Protein AF-E6Q2N5-F1 (afdb_monomer_lite)

Radius of gyration: 31.54 Å; chains: 1; bounding box: 56×26×91 Å

Secondary structure (DSSP, 8-state):
-PPPHHHHHHHHHTS---SHHHHHHHHHHHHHHHTT---HHHHHHHHHHHHHHHHHHHHHHHHHHHHHHHHHHHHHHHHHHHHHHHHHHHHHHHHHHHHHHHHHHHH-

Structure (mmCIF, N/CA/C/O backbone):
data_AF-E6Q2N5-F1
#
_entry.id   AF-E6Q2N5-F1
#
loop_
_atom_site.group_PDB
_atom_site.id
_atom_site.type_symbol
_atom_site.label_atom_id
_atom_site.label_alt_id
_atom_site.label_comp_id
_atom_site.label_asym_id
_atom_site.label_entity_id
_atom_site.label_seq_id
_atom_site.pdbx_PDB_ins_code
_atom_site.Cartn_x
_atom_site.Cartn_y
_atom_site.Cartn_z
_atom_site.occupancy
_atom_site.B_iso_or_equiv
_atom_sit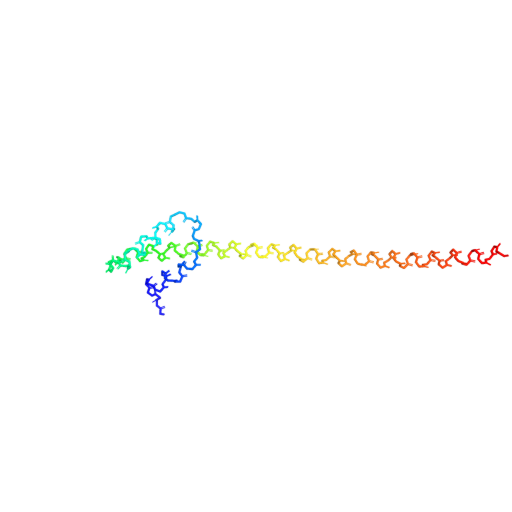e.auth_seq_id
_atom_site.auth_comp_id
_atom_site.auth_asym_id
_atom_site.auth_atom_id
_atom_site.pdbx_PDB_model_num
ATOM 1 N N . MET A 1 1 ? -18.320 15.863 19.012 1.00 45.81 1 MET A N 1
ATOM 2 C CA . MET A 1 1 ? -19.312 14.824 19.345 1.00 45.81 1 MET A CA 1
ATOM 3 C C . MET A 1 1 ? -18.522 13.551 19.591 1.00 45.81 1 MET A C 1
ATOM 5 O O . MET A 1 1 ? -17.875 13.076 18.667 1.00 45.81 1 MET A O 1
ATOM 9 N N . GLU A 1 2 ? -18.410 13.115 20.842 1.00 64.69 2 GLU A N 1
ATOM 10 C CA . GLU A 1 2 ? -17.659 11.904 21.191 1.00 64.69 2 GLU A CA 1
ATOM 11 C C . GLU A 1 2 ? -18.471 10.699 20.690 1.00 64.69 2 GLU A C 1
ATOM 13 O O . GLU A 1 2 ? -19.633 10.559 21.060 1.00 64.69 2 GLU A O 1
ATOM 18 N N . ALA A 1 3 ? -17.929 9.905 19.758 1.00 77.19 3 ALA A N 1
ATOM 19 C CA . ALA A 1 3 ? -18.638 8.733 19.230 1.00 77.19 3 ALA A CA 1
ATOM 20 C C . ALA A 1 3 ? -18.885 7.749 20.374 1.00 77.19 3 ALA A C 1
ATOM 22 O O . ALA A 1 3 ? -17.930 7.465 21.094 1.00 77.19 3 ALA A O 1
ATOM 23 N N . ASP A 1 4 ? -20.107 7.250 20.560 1.00 89.25 4 ASP A N 1
ATOM 24 C CA . ASP A 1 4 ? -20.411 6.288 21.625 1.00 89.25 4 ASP A CA 1
ATOM 25 C C . ASP A 1 4 ? -19.721 4.926 21.394 1.00 89.25 4 ASP A C 1
ATOM 27 O O . ASP A 1 4 ? -19.214 4.625 20.308 1.00 89.25 4 ASP A O 1
ATOM 31 N N . LEU A 1 5 ? -19.651 4.104 22.446 1.00 92.19 5 LEU A N 1
ATOM 32 C CA . LEU A 1 5 ? -18.956 2.813 22.407 1.00 92.19 5 LEU A CA 1
ATOM 33 C C . LEU A 1 5 ? -19.525 1.864 21.338 1.00 92.19 5 LEU A C 1
ATOM 35 O O . LEU A 1 5 ? -18.762 1.138 20.703 1.00 92.19 5 LEU A O 1
ATOM 39 N N . ARG A 1 6 ? -20.846 1.880 21.125 1.00 93.69 6 ARG A N 1
ATOM 40 C CA . ARG A 1 6 ? -21.525 1.023 20.144 1.00 93.69 6 ARG A CA 1
ATOM 41 C C . ARG A 1 6 ? -21.133 1.408 18.720 1.00 93.69 6 ARG A C 1
ATOM 43 O O . ARG A 1 6 ? -20.724 0.548 17.952 1.00 93.69 6 ARG A O 1
ATOM 50 N N . THR A 1 7 ? -21.140 2.702 18.419 1.00 93.94 7 THR A N 1
ATOM 51 C CA . THR A 1 7 ? -20.694 3.255 17.138 1.00 93.94 7 THR A CA 1
ATOM 52 C C . THR A 1 7 ? -19.236 2.890 16.866 1.00 93.94 7 THR A C 1
ATOM 54 O O . THR A 1 7 ? -18.889 2.502 15.753 1.00 93.94 7 THR A O 1
ATOM 57 N N . LEU A 1 8 ? -18.361 2.996 17.872 1.00 93.31 8 LEU A N 1
ATOM 58 C CA . LEU A 1 8 ? -16.961 2.594 17.723 1.00 93.31 8 LEU A CA 1
ATOM 59 C C . LEU A 1 8 ? -16.815 1.097 17.450 1.00 93.31 8 LEU A C 1
ATOM 61 O O . LEU A 1 8 ? -16.032 0.724 16.581 1.00 93.31 8 LEU A O 1
ATOM 65 N N . TYR A 1 9 ? -17.565 0.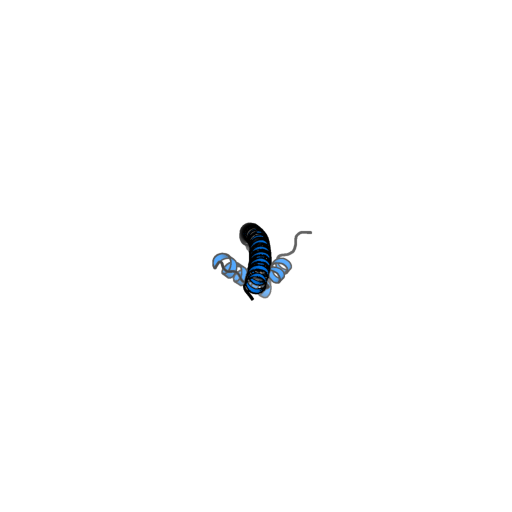263 18.169 1.00 95.56 9 TYR A N 1
ATOM 66 C CA . TYR A 1 9 ? -17.563 -1.183 17.984 1.00 95.56 9 TYR A CA 1
ATOM 67 C C . TYR A 1 9 ? -18.026 -1.572 16.575 1.00 95.56 9 TYR A C 1
ATOM 69 O O . TYR A 1 9 ? -17.294 -2.261 15.876 1.00 95.56 9 TYR A O 1
ATOM 77 N N . GLU A 1 10 ? -19.166 -1.054 16.113 1.00 95.19 10 GLU A N 1
ATOM 78 C CA . GLU A 1 10 ? -19.714 -1.334 14.776 1.00 95.19 10 GLU A CA 1
ATOM 79 C C . GLU A 1 10 ? -18.763 -0.903 13.651 1.00 95.19 10 GLU A C 1
ATOM 81 O O . GLU A 1 10 ? -18.636 -1.577 12.631 1.00 95.19 10 GLU A O 1
ATOM 86 N N . ARG A 1 11 ? -18.052 0.218 13.825 1.00 95.00 11 ARG A N 1
ATOM 87 C CA . ARG A 1 11 ? -17.038 0.660 12.855 1.00 95.00 11 ARG A CA 1
ATOM 88 C C . ARG A 1 11 ? -15.785 -0.205 12.893 1.00 95.00 11 ARG A C 1
ATOM 90 O O . ARG A 1 11 ? -15.180 -0.425 11.849 1.00 95.00 11 ARG A O 1
ATOM 97 N N . ALA A 1 12 ? -15.390 -0.658 14.076 1.00 93.75 12 ALA A N 1
ATOM 98 C CA . ALA A 1 12 ? -14.237 -1.521 14.278 1.00 93.75 12 ALA A CA 1
ATOM 99 C C . ALA A 1 12 ? -14.473 -2.962 13.793 1.00 93.75 12 ALA A C 1
ATOM 101 O O . ALA A 1 12 ? -13.516 -3.601 13.369 1.00 93.75 12 ALA A O 1
ATOM 102 N N . ASP A 1 13 ? -15.720 -3.440 13.799 1.00 92.38 13 ASP A N 1
ATOM 103 C CA . ASP A 1 13 ? -16.113 -4.796 13.379 1.00 92.38 13 ASP A CA 1
ATOM 104 C C . ASP A 1 13 ? -15.792 -5.080 11.899 1.00 92.38 13 ASP A C 1
ATOM 106 O O . ASP A 1 13 ? -15.474 -6.200 11.507 1.00 92.38 13 ASP A O 1
ATOM 110 N N . GLY A 1 14 ? -15.751 -4.033 11.067 1.00 91.12 14 GLY A N 1
ATOM 111 C CA . GLY A 1 14 ? -15.308 -4.135 9.674 1.00 91.12 14 GLY A CA 1
ATOM 112 C C . GLY A 1 14 ? -13.806 -4.407 9.487 1.00 91.12 14 GLY A C 1
ATOM 113 O O . GLY A 1 14 ? -13.364 -4.577 8.350 1.00 91.12 14 GLY A O 1
ATOM 114 N N . PHE A 1 15 ? -13.004 -4.426 10.557 1.00 91.19 15 PHE A N 1
ATOM 115 C CA . PHE A 1 15 ? -11.554 -4.606 10.489 1.00 91.19 15 PHE A CA 1
ATOM 116 C C . PHE A 1 15 ? -11.114 -5.972 11.020 1.00 91.19 15 PHE A C 1
ATOM 118 O O . PHE A 1 15 ? -11.517 -6.423 12.088 1.00 91.19 15 PHE A O 1
ATOM 125 N N . HIS A 1 16 ? -10.174 -6.602 10.313 1.00 91.00 16 HIS A N 1
ATOM 126 C CA . HIS A 1 16 ? -9.490 -7.783 10.826 1.00 91.00 16 HIS A CA 1
ATOM 127 C C . HIS A 1 16 ? -8.372 -7.383 11.803 1.00 91.00 16 HIS A C 1
ATOM 129 O O . HIS A 1 16 ? -7.354 -6.815 11.401 1.00 91.00 16 HIS A O 1
ATOM 135 N N . PHE A 1 17 ? -8.545 -7.705 13.087 1.00 93.19 17 PHE A N 1
ATOM 136 C CA . PHE A 1 17 ? -7.538 -7.465 14.121 1.00 93.19 17 PHE A CA 1
ATOM 137 C C . PHE A 1 17 ? -6.438 -8.534 14.119 1.00 93.19 17 PHE A C 1
ATOM 139 O O . PHE A 1 17 ? -6.625 -9.656 14.607 1.00 93.19 17 PHE A O 1
ATOM 146 N N . SER A 1 18 ? -5.255 -8.168 13.623 1.00 91.00 18 SER A N 1
ATOM 147 C CA . SER A 1 18 ? -4.082 -9.053 13.601 1.00 91.00 18 SER A CA 1
ATOM 148 C C . SER A 1 18 ? -3.531 -9.334 15.005 1.00 91.00 18 SER A C 1
ATOM 150 O O . SER A 1 18 ? -3.094 -10.450 15.284 1.00 91.00 18 SER A O 1
ATOM 152 N N . GLU A 1 19 ? -3.618 -8.364 15.916 1.00 93.25 19 GLU A N 1
ATOM 153 C CA . GLU A 1 19 ? -3.153 -8.487 17.299 1.00 93.25 19 GLU A CA 1
ATOM 154 C C . GLU A 1 19 ? -4.178 -9.214 18.186 1.00 93.25 19 GLU A C 1
ATOM 156 O O . GLU A 1 19 ? -5.352 -8.842 18.253 1.00 93.25 19 GLU A O 1
ATOM 161 N N . SER A 1 20 ? -3.731 -10.238 18.919 1.00 94.19 20 SER A N 1
ATOM 162 C CA . SER A 1 20 ? -4.602 -11.040 19.791 1.00 94.19 20 SER A CA 1
ATOM 163 C C . SER A 1 20 ? -5.215 -10.223 20.931 1.00 94.19 20 SER A C 1
ATOM 165 O O . SER A 1 20 ? -6.379 -10.421 21.263 1.00 94.19 20 SER A O 1
ATOM 167 N N . THR A 1 21 ? -4.472 -9.273 21.505 1.00 93.69 21 THR A N 1
ATOM 168 C CA . THR A 1 21 ? -4.936 -8.449 22.632 1.00 93.69 21 THR A CA 1
ATOM 169 C C . THR A 1 21 ? -6.164 -7.616 22.273 1.00 93.69 21 THR A C 1
ATOM 171 O O . THR A 1 21 ? -7.165 -7.655 22.989 1.00 93.69 21 THR A O 1
ATOM 174 N N . ILE A 1 22 ? -6.116 -6.872 21.162 1.00 94.56 22 ILE A N 1
ATOM 175 C CA . ILE A 1 22 ? -7.249 -6.039 20.743 1.00 94.56 22 ILE A CA 1
ATOM 176 C C . ILE A 1 22 ? -8.410 -6.885 20.224 1.00 94.56 22 ILE A C 1
ATOM 178 O O . ILE A 1 22 ? -9.556 -6.529 20.471 1.00 94.56 22 ILE A O 1
ATOM 182 N N . ARG A 1 23 ? -8.132 -8.032 19.593 1.00 96.50 23 ARG A N 1
ATOM 183 C CA . ARG A 1 23 ? -9.165 -8.983 19.170 1.00 96.50 23 ARG A CA 1
ATOM 184 C C . ARG A 1 23 ? -9.962 -9.508 20.363 1.00 96.50 23 ARG A C 1
ATOM 186 O O . ARG A 1 23 ? -11.177 -9.357 20.397 1.00 96.50 23 ARG A O 1
ATOM 193 N N . SER A 1 24 ? -9.274 -10.012 21.386 1.00 96.25 24 SER A N 1
ATOM 194 C CA . SER A 1 24 ? -9.909 -10.481 22.623 1.00 96.25 24 SER A CA 1
ATOM 195 C C . SER A 1 24 ? -10.683 -9.367 23.333 1.00 96.25 24 SER A C 1
ATOM 197 O O . SER A 1 24 ? -11.754 -9.606 23.890 1.00 96.25 24 SER A O 1
ATOM 199 N N . LEU A 1 25 ? -10.160 -8.136 23.327 1.00 96.44 25 LEU A N 1
ATOM 200 C CA . LEU A 1 25 ? -10.864 -6.988 23.899 1.00 96.44 25 LEU A CA 1
ATOM 201 C C . LEU A 1 25 ? -12.114 -6.622 23.087 1.00 96.44 25 LEU A C 1
ATOM 203 O O . LEU A 1 25 ? -13.157 -6.361 23.678 1.00 96.44 25 LEU A O 1
ATOM 207 N N . HIS A 1 26 ? -12.033 -6.647 21.757 1.00 96.75 26 HIS A N 1
ATOM 208 C CA . HIS A 1 26 ? -13.160 -6.406 20.861 1.00 96.75 26 HIS A CA 1
ATOM 209 C C . HIS A 1 26 ? -14.273 -7.437 21.080 1.00 96.75 26 HIS A C 1
ATOM 211 O O . HIS A 1 26 ? -15.420 -7.056 21.290 1.00 96.75 26 HIS A O 1
ATOM 217 N N . GLU A 1 27 ? -13.937 -8.725 21.169 1.00 96.31 27 GLU A N 1
ATOM 218 C CA . GLU A 1 27 ? -14.896 -9.791 21.492 1.00 96.31 27 GLU A CA 1
ATOM 219 C C . GLU A 1 27 ? -15.554 -9.594 22.870 1.00 96.31 27 GLU A C 1
ATOM 221 O O . GLU A 1 27 ? -16.765 -9.766 23.019 1.00 96.31 27 GLU A O 1
ATOM 226 N N . ARG A 1 28 ? -14.777 -9.203 23.893 1.00 96.19 28 ARG A N 1
ATOM 227 C CA . ARG A 1 28 ? -15.304 -8.894 25.236 1.00 96.19 28 ARG A CA 1
ATOM 228 C C . ARG A 1 28 ? -16.279 -7.716 25.212 1.00 96.19 28 ARG A C 1
ATOM 230 O O . ARG A 1 28 ? -17.319 -7.786 25.863 1.00 96.19 28 ARG A O 1
ATOM 237 N N . VAL A 1 29 ? -15.951 -6.660 24.469 1.00 96.38 29 VAL A N 1
ATOM 238 C CA . VAL A 1 29 ? -16.811 -5.479 24.295 1.00 96.38 29 VAL A CA 1
ATOM 239 C C . VAL A 1 29 ? -18.094 -5.847 23.556 1.00 96.38 29 VAL A C 1
ATOM 241 O O . VAL A 1 29 ? -19.164 -5.446 24.004 1.00 96.38 29 VAL A O 1
ATOM 244 N N . GLY A 1 30 ? -18.014 -6.658 22.496 1.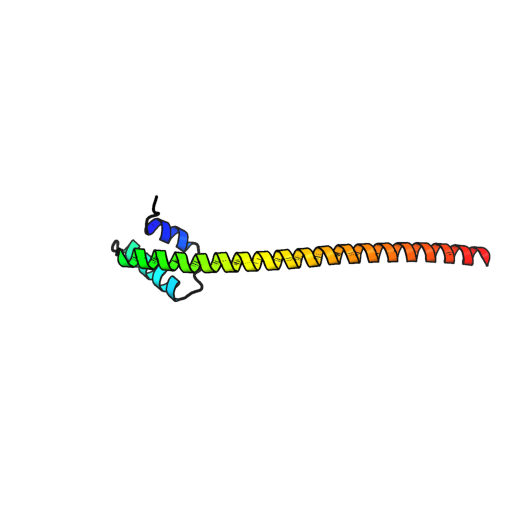00 95.88 30 GLY A N 1
ATOM 245 C CA . GLY A 1 30 ? -19.186 -7.154 21.767 1.00 95.88 30 GLY A CA 1
ATOM 246 C C . GLY A 1 30 ? -20.165 -7.882 22.687 1.00 95.88 30 GLY A C 1
ATOM 247 O O . GLY A 1 30 ? -21.323 -7.486 22.799 1.00 95.88 30 GLY A O 1
ATOM 248 N N . LYS A 1 31 ? -19.667 -8.843 23.478 1.00 96.19 31 LYS A N 1
ATOM 249 C CA . LYS A 1 31 ? -20.482 -9.557 24.479 1.00 96.19 31 LYS A CA 1
ATOM 250 C C . LYS A 1 31 ? -21.100 -8.622 25.522 1.00 96.19 31 LYS A C 1
ATOM 252 O O . LYS A 1 31 ? -22.246 -8.812 25.923 1.00 96.19 31 LYS A O 1
ATOM 257 N N . ALA A 1 32 ? -20.360 -7.610 25.977 1.00 94.62 32 ALA A N 1
ATOM 258 C CA . ALA A 1 32 ? -20.870 -6.639 26.944 1.00 94.62 32 ALA A CA 1
ATOM 259 C C . ALA A 1 32 ? -21.951 -5.720 26.344 1.00 94.62 32 ALA A C 1
ATOM 261 O O . ALA A 1 32 ? -22.904 -5.366 27.039 1.00 94.62 32 ALA A O 1
ATOM 262 N N . LEU A 1 33 ? -21.825 -5.357 25.063 1.00 95.00 33 LEU A N 1
ATOM 263 C CA . LEU A 1 33 ? -22.813 -4.568 24.323 1.00 95.00 33 LEU A CA 1
ATOM 264 C C . LEU A 1 33 ? -24.089 -5.363 24.018 1.00 95.00 33 LEU A C 1
ATOM 266 O O . LEU A 1 33 ? -25.177 -4.784 24.063 1.00 95.00 33 LEU A O 1
ATOM 270 N N . GLU A 1 34 ? -23.970 -6.661 23.736 1.00 94.38 34 GLU A N 1
ATOM 271 C CA . GLU A 1 34 ? -25.101 -7.587 23.579 1.00 94.38 34 GLU A CA 1
ATOM 272 C C . GLU A 1 34 ? -25.830 -7.816 24.908 1.00 94.38 34 GLU A C 1
ATOM 274 O O . GLU A 1 34 ? -27.053 -7.724 24.972 1.00 94.38 34 GLU A O 1
ATOM 279 N N . GLY A 1 35 ? -25.081 -8.043 25.992 1.00 92.12 35 GLY A N 1
ATOM 280 C CA . GLY A 1 35 ? -25.620 -8.231 27.344 1.00 92.12 35 GLY A CA 1
ATOM 281 C C . GLY A 1 35 ? -26.056 -6.941 28.052 1.00 92.12 35 GLY A C 1
ATOM 282 O O . GLY A 1 35 ? -26.418 -6.984 29.227 1.00 92.12 35 GLY A O 1
ATOM 283 N N . GLY A 1 36 ? -25.974 -5.784 27.385 1.00 90.12 36 GLY A N 1
ATOM 284 C CA . GLY A 1 36 ? -26.405 -4.489 27.925 1.00 90.12 36 GLY A CA 1
ATOM 285 C C . GLY A 1 36 ? -25.632 -4.006 29.158 1.00 90.12 36 GLY A C 1
ATOM 286 O O . GLY A 1 36 ? -26.145 -3.177 29.903 1.00 90.12 36 GLY A O 1
ATOM 287 N N . SER A 1 37 ? -24.417 -4.514 29.391 1.00 90.81 37 SER A N 1
ATOM 288 C CA . SER A 1 37 ? -23.622 -4.235 30.599 1.00 90.81 37 SER A CA 1
ATOM 289 C C . SER A 1 37 ? -22.183 -3.749 30.318 1.00 90.81 37 SER A C 1
ATOM 291 O O . SER A 1 37 ? -21.244 -4.241 30.953 1.00 90.81 37 SER A O 1
ATOM 293 N N . PRO A 1 38 ? -21.941 -2.808 29.380 1.00 91.94 38 PRO A N 1
ATOM 294 C CA . PRO A 1 38 ? -20.611 -2.234 29.199 1.00 91.94 38 PRO A CA 1
ATOM 295 C C . PRO A 1 38 ? -20.231 -1.350 30.395 1.00 91.94 38 PRO A C 1
ATOM 297 O O . PRO A 1 38 ? -21.016 -0.520 30.853 1.00 91.94 38 PRO A O 1
ATOM 300 N N . THR A 1 39 ? -19.002 -1.496 30.893 1.00 93.69 39 THR A N 1
ATOM 301 C CA . THR A 1 39 ? -18.474 -0.627 31.953 1.00 93.69 39 THR A CA 1
ATOM 302 C C . THR A 1 39 ? -17.716 0.557 31.357 1.00 93.69 39 THR A C 1
ATOM 304 O O . THR A 1 39 ? -17.116 0.464 30.285 1.00 93.69 39 THR A O 1
ATOM 307 N N . ARG A 1 40 ? -17.674 1.677 32.087 1.00 92.88 40 ARG A N 1
ATOM 308 C CA . ARG A 1 40 ? -16.883 2.856 31.691 1.00 92.88 40 ARG A CA 1
ATOM 309 C C . ARG A 1 40 ? -15.389 2.543 31.565 1.00 92.88 40 ARG A C 1
ATOM 311 O O . ARG A 1 40 ? -14.706 3.103 30.716 1.00 92.88 40 ARG A O 1
ATOM 318 N N . GLU A 1 41 ? -14.877 1.650 32.407 1.00 94.81 41 GLU A N 1
ATOM 319 C CA . GLU A 1 41 ? -13.487 1.196 32.333 1.00 94.81 41 GLU A CA 1
ATOM 320 C C . GLU A 1 41 ? -13.212 0.450 31.022 1.00 94.81 41 GLU A C 1
ATOM 322 O O . GLU A 1 41 ? -12.242 0.763 30.335 1.00 94.81 41 GLU A O 1
ATOM 327 N N . MET A 1 42 ? -14.116 -0.454 30.629 1.00 93.88 42 MET A N 1
ATOM 328 C CA . MET A 1 42 ? -14.030 -1.188 29.367 1.00 93.88 42 MET A CA 1
ATOM 329 C C . MET A 1 42 ? -14.083 -0.247 28.161 1.00 93.88 42 MET A C 1
ATOM 331 O O . MET A 1 42 ? -13.317 -0.412 27.215 1.00 93.88 42 MET A O 1
ATOM 335 N N . GLU A 1 43 ? -14.938 0.775 28.206 1.00 94.62 43 GLU A N 1
ATOM 336 C CA . GLU A 1 43 ? -14.994 1.807 27.172 1.00 94.62 43 GLU A CA 1
ATOM 337 C C . GLU A 1 43 ? -13.656 2.550 27.026 1.00 94.62 43 GLU A C 1
ATOM 339 O O . GLU A 1 43 ? -13.142 2.702 25.915 1.00 94.62 43 GLU A O 1
ATOM 344 N N . VAL A 1 44 ? -13.063 2.991 28.139 1.00 95.69 44 VAL A N 1
ATOM 345 C CA . VAL A 1 44 ? -11.772 3.696 28.136 1.00 95.69 44 VAL A CA 1
ATOM 346 C C . VAL A 1 44 ? -10.644 2.785 27.645 1.00 95.69 44 VAL A C 1
ATOM 348 O O . VAL A 1 44 ? -9.808 3.219 26.846 1.00 95.69 44 VAL A O 1
ATOM 351 N N . GLU A 1 45 ? -10.612 1.531 28.098 1.00 95.94 45 GLU A N 1
ATOM 352 C CA . GLU A 1 45 ? -9.638 0.526 27.663 1.00 95.94 45 GLU A CA 1
ATOM 353 C C . GLU A 1 45 ? -9.735 0.295 26.151 1.00 95.94 45 GLU A C 1
ATOM 355 O O . GLU A 1 45 ? -8.726 0.370 25.441 1.00 95.94 45 GLU A O 1
ATOM 360 N N . TYR A 1 46 ? -10.954 0.101 25.647 1.00 96.06 46 TYR A N 1
ATOM 361 C CA . TYR A 1 46 ? -11.215 -0.179 24.243 1.00 96.06 46 TYR A CA 1
ATOM 362 C C . TYR A 1 46 ? -10.885 1.005 23.335 1.00 96.06 46 TYR A C 1
ATOM 364 O O . TYR A 1 46 ? -10.171 0.833 22.346 1.00 96.06 46 TYR A O 1
ATOM 372 N N . ARG A 1 47 ? -11.280 2.230 23.709 1.00 96.06 47 ARG A N 1
ATOM 373 C CA . ARG A 1 47 ? -10.889 3.453 22.985 1.00 96.06 47 ARG A CA 1
ATOM 374 C C . ARG A 1 47 ? -9.372 3.585 22.880 1.00 96.06 47 ARG A C 1
ATOM 376 O O . ARG A 1 47 ? -8.847 3.869 21.806 1.00 96.06 47 ARG A O 1
ATOM 383 N N . ARG A 1 48 ? -8.650 3.354 23.982 1.00 96.12 48 ARG A N 1
ATOM 384 C CA . ARG A 1 48 ? -7.180 3.409 23.994 1.00 96.12 48 ARG A CA 1
ATOM 385 C C . ARG A 1 48 ? -6.558 2.313 23.131 1.00 96.12 48 ARG A C 1
ATOM 387 O O . ARG A 1 48 ? -5.558 2.577 22.467 1.00 96.12 48 ARG A O 1
ATOM 394 N N . ALA A 1 49 ? -7.117 1.105 23.146 1.00 95.88 49 ALA A N 1
ATOM 395 C CA . ALA A 1 49 ? -6.644 0.003 22.317 1.00 95.88 49 ALA A CA 1
ATOM 396 C C . ALA A 1 49 ? -6.829 0.304 20.824 1.00 95.88 49 ALA A C 1
ATOM 398 O O . ALA A 1 49 ? -5.854 0.221 20.079 1.00 95.88 49 ALA A O 1
ATOM 399 N N . LEU A 1 50 ? -8.025 0.739 20.410 1.00 95.69 50 LEU A N 1
ATOM 400 C CA . LEU A 1 50 ? -8.305 1.138 19.027 1.00 95.69 50 LEU A CA 1
ATOM 401 C C . LEU A 1 50 ? -7.385 2.270 18.572 1.00 95.69 50 LEU A C 1
ATOM 403 O O . LEU A 1 50 ? -6.807 2.187 17.491 1.00 95.69 50 LEU A O 1
ATOM 407 N N . LEU A 1 51 ? -7.196 3.297 19.408 1.00 95.31 51 LEU A N 1
ATOM 408 C CA . LEU A 1 51 ? -6.312 4.414 19.083 1.00 95.31 51 LEU A CA 1
ATOM 409 C C . LEU A 1 51 ? -4.880 3.938 18.819 1.00 95.31 51 LEU A C 1
ATOM 411 O O . LEU A 1 51 ? -4.288 4.327 17.817 1.00 95.31 51 LEU A O 1
ATOM 415 N N . ARG A 1 52 ? -4.324 3.083 19.687 1.00 94.81 52 ARG A N 1
ATOM 416 C CA . ARG A 1 52 ? -2.968 2.544 19.496 1.00 94.81 52 ARG A CA 1
ATOM 417 C C . ARG A 1 52 ? -2.865 1.683 18.241 1.00 94.81 52 ARG A C 1
ATOM 419 O O . ARG A 1 52 ? -1.929 1.868 17.467 1.00 94.81 52 ARG A O 1
ATOM 426 N N . TYR A 1 53 ? -3.822 0.779 18.042 1.00 94.31 53 TYR A N 1
ATOM 427 C CA . TYR A 1 53 ? -3.837 -0.132 16.902 1.00 94.31 53 TYR A CA 1
ATOM 428 C C . TYR A 1 53 ? -3.890 0.637 15.579 1.00 94.31 53 TYR A C 1
ATOM 430 O O . TYR A 1 53 ? -3.004 0.494 14.737 1.00 94.31 53 TYR A O 1
ATOM 438 N N . PHE A 1 54 ? -4.868 1.533 15.420 1.00 94.81 54 PHE A N 1
ATOM 439 C CA . PHE A 1 54 ? -5.028 2.291 14.181 1.00 94.81 54 PHE A CA 1
ATOM 440 C C . PHE A 1 54 ? -3.930 3.334 13.963 1.00 94.81 54 PHE A C 1
ATOM 442 O O . PHE A 1 54 ? -3.537 3.538 12.820 1.00 94.81 54 PHE A O 1
ATOM 449 N N . ALA A 1 55 ? -3.382 3.957 15.013 1.00 94.44 55 ALA A N 1
ATOM 450 C CA . ALA A 1 55 ? -2.255 4.882 14.856 1.00 94.44 55 ALA A CA 1
ATOM 451 C C . ALA A 1 55 ? -0.982 4.170 14.366 1.00 94.44 55 ALA A C 1
ATOM 453 O O . ALA A 1 55 ? -0.260 4.697 13.513 1.00 94.44 55 ALA A O 1
ATOM 454 N N . SER A 1 56 ? -0.722 2.959 14.873 1.00 91.69 56 SER A N 1
ATOM 455 C CA . SER A 1 56 ? 0.376 2.114 14.396 1.00 91.69 56 SER A CA 1
ATOM 456 C C . SER A 1 56 ? 0.178 1.748 12.923 1.00 91.69 56 SER A C 1
ATOM 458 O O . SER A 1 56 ? 1.064 1.984 12.099 1.00 91.69 56 SER A O 1
ATOM 460 N N . PHE A 1 57 ? -1.020 1.271 12.573 1.00 91.06 57 PHE A N 1
ATOM 461 C CA . PHE A 1 57 ? -1.368 0.913 11.198 1.00 91.06 57 PHE A CA 1
ATOM 462 C C . PHE A 1 57 ? -1.301 2.100 10.230 1.00 91.06 57 PHE A C 1
ATOM 464 O O . PHE A 1 57 ? -0.745 1.949 9.145 1.00 91.06 57 PHE A O 1
ATOM 471 N N . ASP A 1 58 ? -1.808 3.281 10.598 1.00 93.81 58 ASP A N 1
ATOM 472 C CA . ASP A 1 58 ? -1.727 4.495 9.770 1.00 93.81 58 ASP A CA 1
ATOM 473 C C . ASP A 1 58 ? -0.265 4.869 9.494 1.00 93.81 58 ASP A C 1
ATOM 475 O O . ASP A 1 58 ? 0.122 5.083 8.344 1.00 93.81 58 ASP A O 1
ATOM 479 N N . THR A 1 59 ? 0.581 4.849 10.527 1.00 94.88 59 THR A N 1
ATOM 480 C CA . THR A 1 59 ? 2.010 5.161 10.393 1.00 94.88 59 THR A CA 1
ATOM 481 C C . THR A 1 59 ? 2.714 4.168 9.468 1.00 94.88 59 THR A C 1
ATOM 483 O O . THR A 1 59 ? 3.410 4.574 8.534 1.00 94.88 59 THR A O 1
ATOM 486 N N . GLN A 1 60 ? 2.513 2.866 9.687 1.00 93.44 60 GLN A N 1
ATOM 487 C CA . GLN A 1 60 ? 3.117 1.807 8.874 1.00 93.44 60 GLN A CA 1
ATOM 488 C C . GLN A 1 60 ? 2.647 1.865 7.420 1.00 93.44 60 GLN A C 1
ATOM 490 O O . GLN A 1 60 ? 3.472 1.856 6.507 1.00 93.44 60 GLN A O 1
ATOM 495 N N . THR A 1 61 ? 1.339 2.007 7.202 1.00 94.38 61 THR A N 1
ATOM 496 C CA . THR A 1 61 ? 0.744 2.063 5.861 1.00 94.38 61 THR A CA 1
ATOM 497 C C . THR A 1 61 ? 1.253 3.277 5.087 1.00 94.38 61 THR A C 1
ATOM 499 O O . THR A 1 61 ? 1.616 3.156 3.919 1.00 94.38 61 THR A O 1
ATOM 502 N N . ARG A 1 62 ? 1.373 4.445 5.733 1.00 97.12 62 ARG A N 1
ATOM 503 C CA . ARG A 1 62 ? 1.946 5.646 5.102 1.00 97.12 62 ARG A CA 1
ATOM 504 C C . ARG A 1 62 ? 3.414 5.476 4.734 1.00 97.12 62 ARG A C 1
ATOM 506 O O . ARG A 1 62 ? 3.824 5.937 3.672 1.00 97.12 62 ARG A O 1
ATOM 513 N N . MET A 1 63 ? 4.215 4.850 5.597 1.00 96.69 63 MET A N 1
ATOM 514 C CA . MET A 1 63 ? 5.622 4.576 5.287 1.00 96.69 63 MET A CA 1
ATOM 515 C C . MET A 1 63 ? 5.753 3.601 4.119 1.00 96.69 63 MET A C 1
ATOM 517 O O . MET A 1 63 ? 6.542 3.847 3.210 1.00 96.69 63 MET A O 1
ATOM 521 N N . GLN A 1 64 ? 4.945 2.540 4.114 1.00 96.50 64 GLN A N 1
ATOM 522 C CA . GLN A 1 64 ? 4.908 1.579 3.020 1.00 9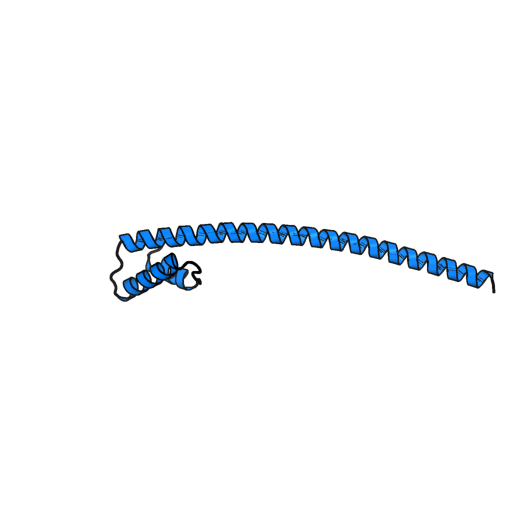6.50 64 GLN A CA 1
ATOM 523 C C . GLN A 1 64 ? 4.503 2.248 1.704 1.00 96.50 64 GLN A C 1
ATOM 525 O O . GLN A 1 64 ? 5.156 2.023 0.688 1.00 96.50 64 GLN A O 1
ATOM 530 N N . LEU A 1 65 ? 3.476 3.104 1.722 1.00 98.06 65 LEU A N 1
ATOM 531 C CA . LEU A 1 65 ? 3.040 3.841 0.538 1.00 98.06 65 LEU A CA 1
ATOM 532 C C . LEU A 1 65 ? 4.157 4.744 -0.002 1.00 98.06 65 LEU A C 1
ATOM 534 O O . LEU A 1 65 ? 4.468 4.680 -1.183 1.00 98.06 65 LEU A O 1
ATOM 538 N N . ARG A 1 66 ? 4.838 5.500 0.870 1.00 98.06 66 ARG A N 1
ATOM 539 C CA . ARG A 1 66 ? 5.978 6.347 0.472 1.00 98.06 66 ARG A CA 1
ATOM 540 C C . ARG A 1 66 ? 7.126 5.552 -0.149 1.00 98.06 66 ARG A C 1
ATOM 542 O O . ARG A 1 66 ? 7.749 6.024 -1.096 1.00 98.06 66 ARG A O 1
ATOM 549 N N . ASP A 1 67 ? 7.434 4.373 0.389 1.00 98.06 67 ASP A N 1
ATOM 550 C CA . ASP A 1 67 ? 8.477 3.517 -0.183 1.00 98.06 67 ASP A CA 1
ATOM 551 C C . ASP A 1 67 ? 8.059 2.949 -1.546 1.00 98.06 67 ASP A C 1
ATOM 553 O O . ASP A 1 67 ? 8.865 2.938 -2.476 1.00 98.06 67 ASP A O 1
ATOM 557 N N . LEU A 1 68 ? 6.796 2.535 -1.693 1.00 98.50 68 LEU A N 1
ATOM 558 C CA . LEU A 1 68 ? 6.250 2.091 -2.976 1.00 98.50 68 LEU A CA 1
ATOM 559 C C . LEU A 1 68 ? 6.286 3.210 -4.021 1.00 98.50 68 LEU A C 1
ATOM 561 O O . LEU A 1 68 ? 6.780 2.979 -5.122 1.00 98.50 68 LEU A O 1
ATOM 565 N N . ASP A 1 69 ? 5.854 4.420 -3.667 1.00 98.50 69 ASP A N 1
ATOM 566 C CA . ASP A 1 69 ? 5.882 5.583 -4.559 1.00 98.50 69 ASP A CA 1
ATOM 567 C C . ASP A 1 69 ? 7.310 5.899 -5.026 1.00 98.50 69 ASP A C 1
ATOM 569 O O . ASP A 1 69 ? 7.546 6.141 -6.212 1.00 98.50 69 ASP A O 1
ATOM 573 N N . ARG A 1 70 ? 8.293 5.825 -4.118 1.00 98.50 70 ARG A N 1
ATOM 574 C CA . ARG A 1 70 ? 9.710 6.006 -4.460 1.00 98.50 70 ARG A CA 1
ATOM 575 C C . ARG A 1 70 ? 10.193 4.947 -5.454 1.00 98.50 70 ARG A C 1
ATOM 577 O O . ARG A 1 70 ? 10.811 5.295 -6.458 1.00 98.50 70 ARG A O 1
ATOM 584 N N . ARG A 1 71 ? 9.895 3.667 -5.210 1.00 98.31 71 ARG A N 1
ATOM 585 C CA . ARG A 1 71 ? 10.282 2.567 -6.115 1.00 98.31 71 ARG A CA 1
ATOM 586 C C . ARG A 1 71 ? 9.614 2.693 -7.484 1.00 98.31 71 ARG A C 1
ATOM 588 O O . ARG A 1 71 ? 10.249 2.424 -8.500 1.00 98.31 71 ARG A O 1
ATOM 595 N N . LEU A 1 72 ? 8.351 3.118 -7.526 1.00 98.44 72 LEU A N 1
ATOM 596 C CA . LEU A 1 72 ? 7.637 3.373 -8.778 1.00 98.44 72 LEU A CA 1
ATOM 597 C C . LEU A 1 72 ? 8.281 4.518 -9.567 1.00 98.44 72 LEU A C 1
ATOM 599 O O . LEU A 1 72 ? 8.452 4.392 -10.778 1.00 98.44 72 LEU A O 1
ATOM 603 N N . ALA A 1 73 ? 8.698 5.594 -8.895 1.00 98.12 73 ALA A N 1
ATOM 604 C CA . ALA A 1 73 ? 9.415 6.694 -9.537 1.00 98.12 73 ALA A CA 1
ATOM 605 C C . ALA A 1 73 ? 10.774 6.248 -10.111 1.00 98.12 73 ALA A C 1
ATOM 607 O O . ALA A 1 73 ? 11.112 6.598 -11.242 1.00 98.12 73 ALA A O 1
ATOM 608 N N . GLU A 1 74 ? 11.529 5.428 -9.373 1.00 98.31 74 GLU A N 1
ATOM 609 C CA . GLU A 1 74 ? 12.801 4.855 -9.837 1.00 98.31 74 GLU A CA 1
ATOM 610 C C . GLU A 1 74 ? 12.612 3.974 -11.082 1.00 98.31 74 GLU A C 1
ATOM 612 O O . GLU A 1 74 ? 13.344 4.116 -12.065 1.00 98.31 74 GLU A O 1
ATOM 617 N N . LEU A 1 75 ? 11.592 3.109 -11.083 1.00 98.50 75 LEU A N 1
ATOM 618 C CA . LEU A 1 75 ? 11.255 2.268 -12.235 1.00 98.50 75 LEU A CA 1
ATOM 619 C C . LEU A 1 75 ? 10.819 3.093 -13.450 1.00 98.50 75 LEU A C 1
ATOM 621 O O . LEU A 1 75 ? 11.248 2.803 -14.568 1.00 98.50 75 LEU A O 1
ATOM 625 N N . ALA A 1 76 ? 10.014 4.137 -13.244 1.00 98.12 76 ALA A N 1
ATOM 626 C CA . ALA A 1 76 ? 9.597 5.034 -14.317 1.00 98.12 76 ALA A CA 1
ATOM 627 C C . ALA A 1 76 ? 10.804 5.735 -14.960 1.00 98.12 76 ALA A C 1
ATOM 629 O O . ALA A 1 76 ? 10.915 5.785 -16.187 1.00 98.12 76 ALA A O 1
ATOM 630 N N . GLN A 1 77 ? 11.757 6.211 -14.152 1.00 98.19 77 GLN A N 1
ATOM 631 C CA . GLN A 1 77 ? 12.983 6.818 -14.668 1.00 98.19 77 GLN A CA 1
ATOM 632 C C . GLN A 1 77 ? 13.843 5.810 -15.442 1.00 98.19 77 GLN A C 1
ATOM 634 O O . GLN A 1 77 ? 14.355 6.132 -16.516 1.00 98.19 77 GLN A O 1
ATOM 639 N N . ALA A 1 78 ? 13.977 4.579 -14.942 1.00 98.31 78 ALA A N 1
ATOM 640 C CA . ALA A 1 78 ? 14.692 3.520 -15.651 1.00 98.31 78 ALA A CA 1
ATOM 641 C C . ALA A 1 78 ? 14.038 3.205 -17.008 1.00 98.31 78 ALA A C 1
ATOM 643 O O . ALA A 1 78 ? 14.728 3.100 -18.021 1.00 98.31 78 ALA A O 1
ATOM 644 N N . GLN A 1 79 ? 12.705 3.132 -17.059 1.00 98.31 79 GLN A N 1
ATOM 645 C CA . GLN A 1 79 ? 11.960 2.915 -18.300 1.00 98.31 79 GLN A CA 1
ATOM 646 C C . GLN A 1 79 ? 12.193 4.037 -19.322 1.00 98.31 79 GLN A C 1
ATOM 648 O O . GLN A 1 79 ? 12.350 3.756 -20.515 1.00 98.31 79 GLN A O 1
ATOM 653 N N . LEU A 1 80 ? 12.244 5.297 -18.875 1.00 97.94 80 LEU A N 1
ATOM 654 C CA . LEU A 1 80 ? 12.576 6.434 -19.739 1.00 97.94 80 LEU A CA 1
ATOM 655 C C . LEU A 1 80 ? 13.990 6.305 -20.314 1.00 97.94 80 LEU A C 1
ATOM 657 O O . LEU A 1 80 ? 14.174 6.466 -21.522 1.00 97.94 80 LEU A O 1
ATOM 661 N N . ASN A 1 81 ? 14.968 5.947 -19.479 1.00 98.12 81 ASN A N 1
ATOM 662 C CA . ASN A 1 81 ? 16.354 5.760 -19.908 1.00 98.12 81 ASN A CA 1
ATOM 663 C C . ASN A 1 81 ? 16.470 4.635 -20.947 1.00 98.12 81 ASN A C 1
ATOM 665 O O . ASN A 1 81 ? 17.004 4.855 -22.033 1.00 98.12 81 ASN A O 1
ATOM 669 N N . PHE A 1 82 ? 15.881 3.465 -20.680 1.00 98.38 82 PHE A N 1
ATOM 670 C CA . PHE A 1 82 ? 15.890 2.350 -21.632 1.00 98.38 82 PHE A CA 1
ATOM 671 C C . PHE A 1 82 ? 15.169 2.683 -22.939 1.00 98.38 82 PHE A C 1
ATOM 673 O O . PHE A 1 82 ? 15.600 2.265 -24.014 1.00 98.38 82 PHE A O 1
ATOM 680 N N . SER A 1 83 ? 14.094 3.470 -22.881 1.00 98.31 83 SER A N 1
ATOM 681 C CA . SER A 1 83 ? 13.402 3.939 -24.086 1.00 98.31 83 SER A CA 1
ATOM 682 C C . SER A 1 83 ? 14.295 4.859 -24.924 1.00 98.31 83 SER A C 1
ATOM 684 O O . SER A 1 83 ? 14.321 4.744 -26.152 1.00 98.31 83 SER A O 1
ATOM 686 N N . ALA A 1 84 ? 15.070 5.738 -24.281 1.00 98.25 84 ALA A N 1
ATOM 687 C CA . ALA A 1 84 ? 16.044 6.586 -24.959 1.00 98.25 84 ALA A CA 1
ATOM 688 C C . ALA A 1 84 ? 17.175 5.759 -25.596 1.00 98.25 84 ALA A C 1
ATOM 690 O O . ALA A 1 84 ? 17.468 5.936 -26.780 1.00 98.25 84 ALA A O 1
ATOM 691 N N . GLU A 1 85 ? 17.751 4.807 -24.857 1.00 98.25 85 GLU A N 1
ATOM 692 C CA . GLU A 1 85 ? 18.784 3.893 -25.365 1.00 98.25 85 GLU A CA 1
ATOM 693 C C . GLU A 1 85 ? 18.285 3.077 -26.563 1.00 98.25 85 GLU A C 1
ATOM 695 O O . GLU A 1 85 ? 18.961 2.997 -27.593 1.00 98.25 85 GLU A O 1
ATOM 700 N N . ARG A 1 86 ? 17.059 2.547 -26.479 1.00 98.38 86 ARG A N 1
ATOM 701 C CA . ARG A 1 86 ? 16.409 1.841 -27.587 1.00 98.38 86 ARG A CA 1
ATOM 702 C C . ARG A 1 86 ? 16.312 2.725 -28.826 1.00 98.38 86 ARG A C 1
ATOM 704 O O . ARG A 1 86 ? 16.645 2.276 -29.920 1.00 98.38 86 ARG A O 1
ATOM 711 N N . ASN A 1 87 ? 15.878 3.974 -28.675 1.00 98.50 87 ASN A N 1
ATOM 712 C CA . ASN A 1 87 ? 15.748 4.897 -29.802 1.00 98.50 87 ASN A CA 1
ATOM 713 C C . ASN A 1 87 ? 17.102 5.203 -30.458 1.00 98.50 87 ASN A C 1
ATOM 715 O O . ASN A 1 87 ? 17.186 5.288 -31.684 1.00 98.50 87 ASN A O 1
ATOM 719 N N . VAL A 1 88 ? 18.173 5.319 -29.667 1.00 98.50 88 VAL A N 1
ATOM 720 C CA . VAL A 1 88 ? 19.538 5.465 -30.194 1.00 98.50 88 VAL A CA 1
ATOM 721 C C . VAL A 1 88 ? 19.961 4.218 -30.973 1.00 98.50 88 VAL A C 1
ATOM 723 O O . VAL A 1 88 ? 20.480 4.341 -32.083 1.00 98.50 88 VAL A O 1
ATOM 726 N N . ALA A 1 89 ? 19.715 3.023 -30.430 1.00 98.44 89 ALA A N 1
ATOM 727 C CA . ALA A 1 89 ? 20.045 1.764 -31.093 1.00 98.44 89 ALA A CA 1
ATOM 728 C C . ALA A 1 89 ? 19.292 1.591 -32.423 1.00 98.44 89 ALA A C 1
ATOM 730 O O . ALA A 1 89 ? 19.905 1.227 -33.426 1.00 98.44 89 ALA A O 1
ATOM 731 N N . VAL A 1 90 ? 17.998 1.931 -32.461 1.00 98.56 90 VAL A N 1
ATOM 732 C CA . VAL A 1 90 ? 17.180 1.920 -33.687 1.00 98.56 90 VAL A CA 1
ATOM 733 C C . VAL A 1 90 ? 17.783 2.836 -34.751 1.00 98.56 90 VAL A C 1
ATOM 735 O O . VAL A 1 90 ? 18.074 2.380 -35.853 1.00 98.56 90 VAL A O 1
ATOM 738 N N . ARG A 1 91 ? 18.078 4.097 -34.408 1.00 98.38 91 ARG A N 1
ATOM 739 C CA . ARG A 1 91 ? 18.700 5.042 -35.354 1.00 98.38 91 ARG A CA 1
ATOM 740 C C . ARG A 1 91 ? 20.062 4.561 -35.849 1.00 98.38 91 ARG A C 1
ATOM 742 O O . ARG A 1 91 ? 20.416 4.765 -37.008 1.00 98.38 91 ARG A O 1
ATOM 749 N N . ARG A 1 92 ? 20.848 3.920 -34.977 1.00 98.38 92 ARG A N 1
ATOM 750 C CA . ARG A 1 92 ? 22.139 3.336 -35.357 1.00 98.38 92 ARG A CA 1
ATOM 751 C C . ARG A 1 92 ? 21.955 2.219 -36.385 1.00 98.3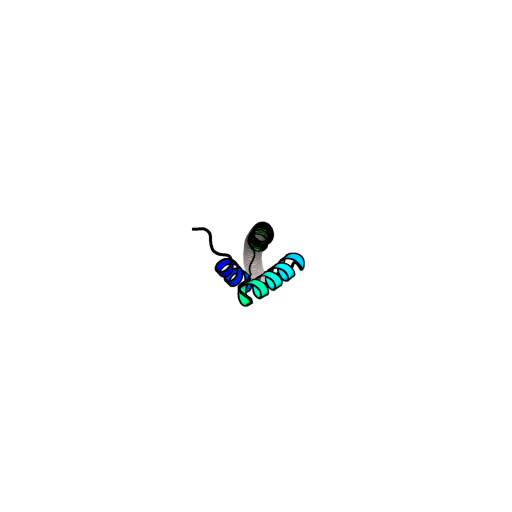8 92 ARG A C 1
ATOM 753 O O . ARG A 1 92 ? 22.678 2.213 -37.377 1.00 98.38 92 ARG A O 1
ATOM 760 N N . LEU A 1 93 ? 20.990 1.324 -36.175 1.00 98.44 93 LEU A N 1
ATOM 761 C CA . LEU A 1 93 ? 20.668 0.256 -37.125 1.00 98.44 93 LEU A CA 1
ATOM 762 C C . LEU A 1 93 ? 20.210 0.814 -38.475 1.00 98.44 93 LEU A C 1
ATOM 764 O O . LEU A 1 93 ? 20.709 0.373 -39.505 1.00 98.44 93 LEU A O 1
ATOM 768 N N . GLU A 1 94 ? 19.337 1.822 -38.482 1.00 98.25 94 GLU A N 1
ATOM 769 C CA . GLU A 1 94 ? 18.894 2.493 -39.712 1.00 98.25 94 GLU A CA 1
ATOM 770 C C . GLU A 1 94 ? 20.067 3.108 -40.489 1.00 98.25 94 GLU A C 1
ATOM 772 O O . GLU A 1 94 ? 20.149 2.988 -41.711 1.00 98.25 94 GLU A O 1
ATOM 777 N N . ASN A 1 95 ? 21.002 3.761 -39.793 1.00 98.12 95 ASN A N 1
ATOM 778 C CA . ASN A 1 95 ? 22.185 4.355 -40.419 1.00 98.12 95 ASN A CA 1
ATOM 779 C C . ASN A 1 95 ? 23.117 3.297 -41.014 1.00 98.12 95 ASN A C 1
ATOM 781 O O . ASN A 1 95 ? 23.577 3.461 -42.143 1.00 98.12 95 ASN A O 1
ATOM 785 N N . ILE A 1 96 ? 23.375 2.215 -40.27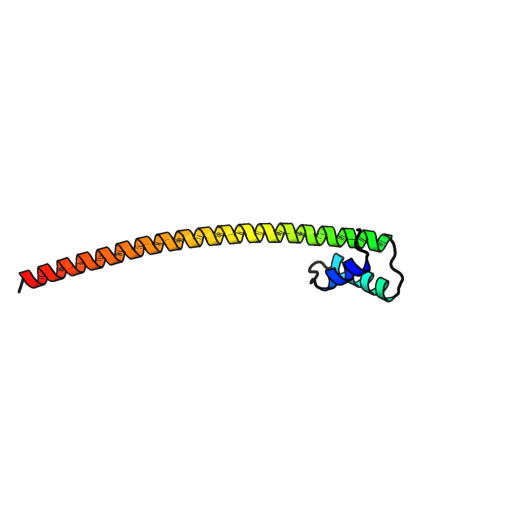4 1.00 98.12 96 ILE A N 1
ATOM 786 C CA . ILE A 1 96 ? 24.197 1.099 -40.755 1.00 98.12 96 ILE A CA 1
ATOM 787 C C . ILE A 1 96 ? 23.538 0.453 -41.975 1.00 98.12 96 ILE A C 1
ATOM 789 O O . ILE A 1 96 ? 24.202 0.273 -42.989 1.00 98.12 96 ILE A O 1
ATOM 793 N N . GLY A 1 97 ? 22.233 0.174 -41.912 1.00 97.94 97 GLY A N 1
ATOM 794 C CA . GLY A 1 97 ? 21.486 -0.405 -43.029 1.00 97.94 97 GLY A CA 1
ATOM 795 C C . GLY A 1 97 ? 21.556 0.457 -44.291 1.00 97.94 97 GLY A C 1
ATOM 796 O O . GLY A 1 97 ? 21.806 -0.064 -45.374 1.00 97.94 97 GLY A O 1
ATOM 797 N N . ARG A 1 98 ? 21.427 1.786 -44.153 1.00 97.81 98 ARG A N 1
ATOM 798 C CA . ARG A 1 98 ? 21.610 2.722 -45.275 1.00 97.81 98 ARG A CA 1
ATOM 799 C C . ARG A 1 98 ? 23.018 2.661 -45.866 1.00 97.81 98 ARG A C 1
ATOM 801 O O . ARG A 1 98 ? 23.148 2.631 -47.085 1.00 97.81 98 ARG A O 1
ATOM 808 N N . MET A 1 99 ? 24.053 2.631 -45.027 1.00 97.38 99 MET A N 1
ATOM 809 C CA . MET A 1 99 ? 25.442 2.565 -45.490 1.00 97.38 99 MET A CA 1
ATOM 810 C C . MET A 1 99 ? 25.736 1.250 -46.219 1.00 97.38 99 MET A C 1
ATOM 812 O O . MET A 1 99 ? 26.332 1.272 -47.291 1.00 97.38 99 MET A O 1
ATOM 816 N N . LEU A 1 100 ? 25.287 0.117 -45.670 1.00 97.25 100 LEU A N 1
ATOM 817 C CA . LEU A 1 100 ? 25.442 -1.190 -46.312 1.00 97.25 100 LEU A CA 1
ATOM 818 C C . LEU A 1 100 ? 24.763 -1.213 -47.686 1.00 97.25 100 LEU A C 1
ATOM 820 O O . LEU A 1 100 ? 25.400 -1.585 -48.663 1.00 97.25 100 LEU A O 1
ATOM 824 N N . GLY A 1 101 ? 23.534 -0.697 -47.794 1.00 96.75 101 GLY A N 1
ATOM 825 C CA . GLY A 1 101 ? 22.845 -0.599 -49.084 1.00 96.75 101 GLY A CA 1
ATOM 826 C C . GLY A 1 101 ? 23.575 0.274 -50.116 1.00 96.75 101 GLY A C 1
ATOM 827 O O . GLY A 1 101 ? 23.583 -0.057 -51.299 1.00 96.75 101 GLY A O 1
ATOM 828 N N . MET A 1 102 ? 24.224 1.366 -49.690 1.00 95.19 102 MET A N 1
ATOM 829 C CA . MET A 1 102 ? 25.054 2.192 -50.582 1.00 95.19 102 MET A CA 1
ATOM 830 C C . MET A 1 102 ? 26.307 1.451 -51.065 1.00 95.19 102 MET A C 1
ATOM 832 O O . MET A 1 102 ? 26.686 1.597 -52.223 1.00 95.19 102 MET A O 1
ATOM 836 N N . LEU A 1 103 ? 26.950 0.671 -50.192 1.00 92.81 103 LEU A N 1
ATOM 837 C CA . LEU A 1 103 ? 28.152 -0.095 -50.528 1.00 92.81 103 LEU A CA 1
ATOM 838 C C . LEU A 1 103 ? 27.845 -1.256 -51.482 1.00 92.81 103 LEU A C 1
ATOM 840 O O . LEU A 1 103 ? 28.577 -1.453 -52.452 1.00 92.81 103 LEU A O 1
ATOM 844 N N . ASP A 1 104 ? 26.743 -1.971 -51.261 1.00 91.62 104 ASP A N 1
ATOM 845 C CA . ASP A 1 104 ? 26.305 -3.049 -52.154 1.00 91.62 104 ASP A CA 1
ATOM 846 C C . ASP A 1 104 ? 25.969 -2.496 -53.548 1.00 91.62 104 ASP A C 1
ATOM 848 O O . ASP A 1 104 ? 26.412 -3.033 -54.560 1.00 91.62 104 ASP A O 1
ATOM 852 N N . GLY A 1 105 ? 25.267 -1.360 -53.618 1.00 84.88 105 GLY A N 1
ATOM 853 C CA . GLY A 1 105 ? 24.948 -0.706 -54.890 1.00 84.88 105 GLY A CA 1
ATOM 854 C C . GLY A 1 105 ? 26.156 -0.119 -55.630 1.00 84.88 105 GLY A C 1
ATOM 855 O O . GLY A 1 105 ? 26.081 0.076 -56.836 1.00 84.88 105 GLY A O 1
ATOM 856 N N . ALA A 1 106 ? 27.260 0.168 -54.935 1.00 68.31 106 ALA A N 1
ATOM 857 C CA . ALA A 1 106 ? 28.496 0.678 -55.537 1.00 68.31 106 ALA A CA 1
ATOM 858 C C . ALA A 1 106 ? 29.441 -0.431 -56.031 1.00 68.31 106 ALA A C 1
ATOM 860 O O . ALA A 1 106 ? 30.406 -0.140 -56.737 1.00 68.31 106 ALA A O 1
ATOM 861 N N . THR A 1 107 ? 29.200 -1.680 -55.623 1.00 66.50 107 THR A N 1
ATOM 862 C CA . THR A 1 107 ? 30.014 -2.849 -55.996 1.00 66.50 107 THR A CA 1
ATOM 863 C C . THR A 1 107 ? 29.340 -3.760 -57.029 1.00 66.50 107 THR A C 1
ATOM 865 O O . THR A 1 107 ? 29.981 -4.704 -57.494 1.00 66.50 107 THR A O 1
ATOM 868 N N . ALA A 1 108 ? 28.089 -3.464 -57.401 1.00 55.47 108 ALA A N 1
ATOM 869 C CA . ALA A 1 108 ? 27.340 -4.082 -58.500 1.00 55.47 108 ALA A CA 1
ATOM 870 C C . ALA A 1 108 ? 27.586 -3.363 -59.837 1.00 55.47 108 ALA A C 1
ATOM 872 O O . ALA A 1 108 ? 27.651 -4.071 -60.868 1.00 55.47 108 ALA A O 1
#

pLDDT: mean 93.73, std 8.24, range [45.81, 98.56]

Organism: NCBI:txid410659

Foldseek 3Di:
DPDDLVSVLVVCVPDDDPDPVLVVLSVVSVVCVVVVHDDPVSSVVNVVVVCVRVVVVVVVVVVVVVVVVVVVVVVVVVVVVVVVVVVVVVVVVVVVVVVVVVVVVVVD

Sequence (108 aa):
MEADLRTLYERADGFHFSESTIRSLHERVGKALEGGSPTREMEVEYRRALLRYFASFDTQTRMQLRDLDRRLAELAQAQLNFSAERNVAVRRLENIGRMLGMLDGATA